Protein AF-A0AAN7FGQ8-F1 (afdb_monomer_lite)

Organism: Quercus rubra (NCBI:txid3512)

Secondary structure (DSSP, 8-state):
------------PPP--PPPP--TTTTT-SSTTS-HHHHHTT---------TTT---EEE-HHHHHTT--S------SSEEEEE-TTTHHHH--EEEEE-PPP---PPP-----

Radius of gyration: 22.65 Å; chains: 1; bounding box: 66×66×40 Å

Sequence (114 aa):
MIALTIGIGLLVLPELVFAKEYVVGDENGWNYEVDYNAWADGKTFLFFNYAEEEHNVIVVNATRYDKCLASPNLGAFDRKKYYICQWHCDYSDQKLMIMVLRKKMLGTPISSPH

Foldseek 3Di:
DDDDDDDPPPPPDPPPDDDDDDQQQPPVGDDPVGPRVVVCPPDDDPDDDDDPVPWDKAKDDPVCLVVVPRDHDPPDDDFKIKIATNPCCPPPVRIDIDGHDDDDPPDDPPPDDD

Structure (mmCIF, N/CA/C/O backbone):
data_AF-A0AAN7FGQ8-F1
#
_entry.id   AF-A0AAN7FGQ8-F1
#
loop_
_atom_site.group_PDB
_atom_site.id
_atom_site.type_symbol
_atom_site.label_atom_id
_atom_site.label_alt_id
_atom_site.label_comp_id
_atom_site.label_asym_id
_atom_site.label_entity_id
_atom_site.label_seq_id
_atom_site.pdbx_PDB_ins_code
_atom_site.Cartn_x
_atom_site.Cartn_y
_atom_site.Cartn_z
_atom_site.occupancy
_atom_site.B_iso_or_equiv
_atom_site.auth_seq_id
_atom_site.auth_comp_id
_atom_site.auth_asym_id
_atom_site.auth_atom_id
_atom_site.pdbx_PDB_model_num
ATOM 1 N N . MET A 1 1 ? 12.974 -53.343 23.189 1.00 45.91 1 MET A N 1
ATOM 2 C CA . MET A 1 1 ? 13.853 -52.408 23.920 1.00 45.91 1 MET A CA 1
ATOM 3 C C . MET A 1 1 ? 14.848 -51.802 22.942 1.00 45.91 1 MET A C 1
ATOM 5 O O . MET A 1 1 ? 15.849 -52.431 22.646 1.00 45.91 1 MET A O 1
ATOM 9 N N . ILE A 1 2 ? 14.528 -50.626 22.409 1.00 42.59 2 ILE A N 1
ATOM 10 C CA . ILE A 1 2 ? 15.471 -49.631 21.871 1.00 42.59 2 ILE A CA 1
ATOM 11 C C . ILE A 1 2 ? 14.847 -48.315 22.361 1.00 42.59 2 ILE A C 1
ATOM 13 O O . ILE A 1 2 ? 13.818 -47.903 21.845 1.00 42.59 2 ILE A O 1
ATOM 17 N N . ALA A 1 3 ? 15.030 -48.019 23.647 1.00 44.16 3 ALA A N 1
ATOM 18 C CA . ALA A 1 3 ? 16.028 -47.070 24.134 1.00 44.16 3 ALA A CA 1
ATOM 19 C C . ALA A 1 3 ? 15.744 -45.653 23.608 1.00 44.16 3 ALA A C 1
ATOM 21 O O . ALA A 1 3 ? 15.838 -45.391 22.415 1.00 44.16 3 ALA A O 1
ATOM 22 N N . LEU A 1 4 ? 15.359 -44.786 24.549 1.00 51.78 4 LEU A N 1
ATOM 23 C CA . LEU A 1 4 ? 15.130 -43.353 24.412 1.00 51.78 4 LEU A CA 1
ATOM 24 C C . LEU A 1 4 ? 16.070 -42.675 23.400 1.00 51.78 4 LEU A C 1
ATOM 26 O O . LEU A 1 4 ? 17.283 -42.671 23.595 1.00 51.78 4 LEU A O 1
ATOM 30 N N . THR A 1 5 ? 15.498 -41.939 22.451 1.00 50.41 5 THR A N 1
ATOM 31 C CA . THR A 1 5 ? 16.103 -40.697 21.961 1.00 50.41 5 THR A CA 1
ATOM 32 C C . THR A 1 5 ? 15.104 -39.566 22.169 1.00 50.41 5 THR A C 1
ATOM 34 O O . THR A 1 5 ? 14.045 -39.484 21.553 1.00 50.41 5 THR A O 1
ATOM 37 N N . ILE A 1 6 ? 15.435 -38.721 23.140 1.00 59.19 6 ILE A N 1
ATOM 38 C CA . ILE A 1 6 ? 14.772 -37.457 23.434 1.00 59.19 6 ILE A CA 1
ATOM 39 C C . ILE A 1 6 ? 14.980 -36.554 22.217 1.00 59.19 6 ILE A C 1
ATOM 41 O O . ILE A 1 6 ? 16.102 -36.152 21.926 1.00 59.19 6 ILE A O 1
ATOM 45 N N . GLY A 1 7 ? 13.902 -36.244 21.508 1.00 53.78 7 GLY A N 1
ATOM 46 C CA . GLY A 1 7 ? 13.875 -35.214 20.482 1.00 53.78 7 GLY A CA 1
ATOM 47 C C . GLY A 1 7 ? 12.625 -34.384 20.691 1.00 53.78 7 GLY A C 1
ATOM 48 O O . GLY A 1 7 ? 11.568 -34.720 20.167 1.00 53.78 7 GLY A O 1
ATOM 49 N N . ILE A 1 8 ? 12.727 -33.329 21.500 1.00 59.84 8 ILE A N 1
ATOM 50 C CA . ILE A 1 8 ? 11.699 -32.290 21.574 1.00 59.84 8 ILE A CA 1
ATOM 51 C C . ILE A 1 8 ? 11.717 -31.589 20.212 1.00 59.84 8 ILE A C 1
ATO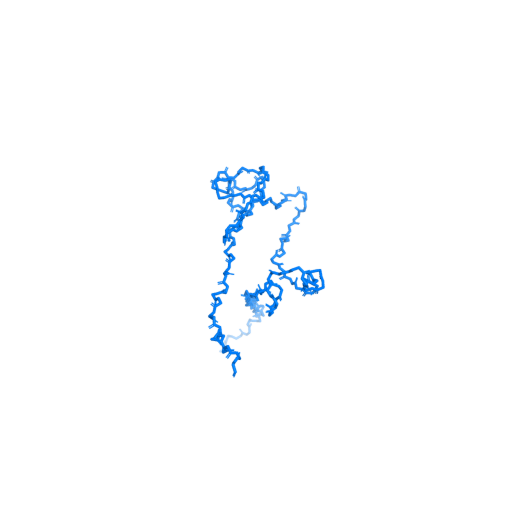M 53 O O . ILE A 1 8 ? 12.470 -30.645 19.989 1.00 59.84 8 ILE A O 1
ATOM 57 N N . GLY A 1 9 ? 10.943 -32.111 19.262 1.00 59.38 9 GLY A N 1
ATOM 58 C CA . GLY A 1 9 ? 10.600 -31.395 18.046 1.00 59.38 9 GLY A CA 1
ATOM 59 C C . GLY A 1 9 ? 9.676 -30.257 18.446 1.00 59.38 9 GLY A C 1
ATOM 60 O O . GLY A 1 9 ? 8.526 -30.497 18.806 1.00 59.38 9 GLY A O 1
ATOM 61 N N . LEU A 1 10 ? 10.200 -29.033 18.449 1.00 59.06 10 LEU A N 1
ATOM 62 C CA . LEU A 1 10 ? 9.417 -27.820 18.636 1.00 59.06 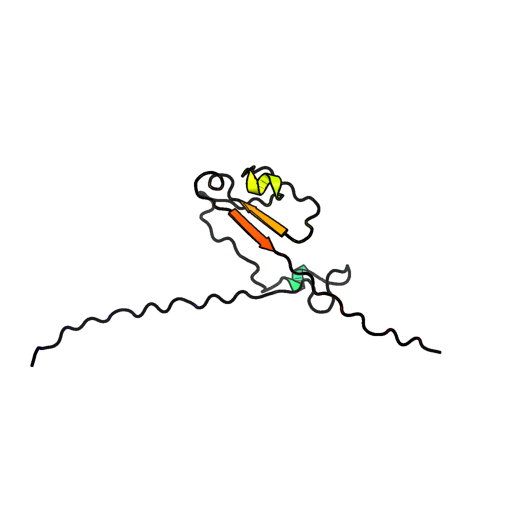10 LEU A CA 1
ATOM 63 C C . LEU A 1 10 ? 8.309 -27.810 17.570 1.00 59.06 10 LEU A C 1
ATOM 65 O O . LEU A 1 10 ? 8.584 -27.646 16.382 1.00 59.06 10 LEU A O 1
ATOM 69 N N . LEU A 1 11 ? 7.068 -28.061 17.986 1.00 60.59 11 LEU A N 1
ATOM 70 C CA . LEU A 1 11 ? 5.901 -28.022 17.114 1.00 60.59 11 LEU A CA 1
ATOM 71 C C . LEU A 1 11 ? 5.641 -26.548 16.769 1.00 60.59 11 LEU A C 1
ATOM 73 O O . LEU A 1 11 ? 4.978 -25.835 17.518 1.00 60.59 11 LEU A O 1
ATOM 77 N N . VAL A 1 12 ? 6.225 -26.065 15.673 1.00 63.19 12 VAL A N 1
ATOM 78 C CA . VAL A 1 12 ? 5.929 -24.731 15.140 1.00 63.19 12 VAL A CA 1
ATOM 79 C C . VAL A 1 12 ? 4.528 -24.797 14.536 1.00 63.19 12 VAL A C 1
ATOM 81 O O . VAL A 1 12 ? 4.341 -25.305 13.432 1.00 63.19 12 VAL A O 1
ATOM 84 N N . LEU A 1 13 ? 3.524 -24.352 15.292 1.00 62.94 13 LEU A N 1
ATOM 85 C CA . LEU A 1 13 ? 2.180 -24.138 14.764 1.00 62.94 13 LEU A CA 1
ATOM 86 C C . LEU A 1 13 ? 2.253 -22.959 13.778 1.00 62.94 13 LEU A C 1
ATOM 88 O O . LEU A 1 13 ? 2.669 -21.878 14.195 1.00 62.94 13 LEU A O 1
ATOM 92 N N . PRO A 1 14 ? 1.876 -23.122 12.495 1.00 60.50 14 PRO A N 1
ATOM 93 C CA . PRO A 1 14 ? 1.722 -21.975 11.619 1.00 60.50 14 PRO A CA 1
ATOM 94 C C . PRO A 1 14 ? 0.594 -21.109 12.179 1.00 60.50 14 PRO A C 1
ATOM 96 O O . PRO A 1 14 ? -0.522 -21.591 12.388 1.00 60.50 14 PRO A O 1
ATOM 99 N N . GLU A 1 15 ? 0.893 -19.844 12.465 1.00 61.31 15 GLU A N 1
ATOM 100 C CA . GLU A 1 15 ? -0.116 -18.876 12.880 1.00 61.31 15 GLU A CA 1
ATOM 101 C C . GLU A 1 15 ? -1.212 -18.819 11.807 1.00 61.31 15 GLU A C 1
ATOM 103 O O . GLU A 1 15 ? -0.950 -18.571 10.628 1.00 61.31 15 GLU A O 1
ATOM 108 N N . LEU A 1 16 ? -2.457 -19.098 12.200 1.00 60.50 16 LEU A N 1
ATOM 109 C CA . LEU A 1 16 ? -3.613 -18.938 11.325 1.00 60.50 16 LEU A CA 1
ATOM 110 C C . LEU A 1 16 ? -3.823 -17.439 11.086 1.00 60.50 16 LEU A C 1
ATOM 112 O O . LEU A 1 16 ? -4.369 -16.735 11.935 1.00 60.50 16 LEU A O 1
ATOM 116 N N . VAL A 1 17 ? -3.377 -16.945 9.931 1.00 59.53 17 VAL A N 1
ATOM 117 C CA . VAL A 1 17 ? -3.583 -15.549 9.533 1.00 59.53 17 VAL A CA 1
ATOM 118 C C . VAL A 1 17 ? -5.025 -15.379 9.051 1.00 59.53 17 VAL A C 1
ATOM 120 O O . VAL A 1 17 ? -5.382 -15.806 7.954 1.00 59.53 17 VAL A O 1
ATOM 123 N N . PHE A 1 18 ? -5.868 -14.745 9.866 1.00 61.38 18 PHE A N 1
ATOM 124 C CA . PHE A 1 18 ? -7.214 -14.335 9.462 1.00 61.38 18 PHE A CA 1
ATOM 125 C C . PHE A 1 18 ? -7.181 -12.915 8.895 1.00 61.38 18 PHE A C 1
ATOM 127 O O . PHE A 1 18 ? -6.770 -11.973 9.572 1.00 61.38 18 PHE A O 1
ATOM 134 N N . ALA A 1 19 ? -7.652 -12.741 7.660 1.00 61.19 19 ALA A N 1
ATOM 135 C CA . ALA A 1 19 ? -7.888 -11.413 7.107 1.00 61.19 19 ALA A CA 1
ATOM 136 C C . ALA A 1 19 ? -9.127 -10.797 7.775 1.00 61.19 19 ALA A C 1
ATOM 138 O O . ALA A 1 19 ? -10.211 -11.381 7.740 1.00 61.19 19 ALA A O 1
ATOM 139 N N . LYS A 1 20 ? -8.971 -9.618 8.388 1.00 67.06 20 LYS A N 1
ATOM 140 C CA . LYS A 1 20 ? -10.085 -8.855 8.962 1.00 67.06 20 LYS A CA 1
ATOM 141 C C . LYS A 1 20 ? -10.572 -7.818 7.959 1.00 67.06 20 LYS A C 1
ATOM 143 O O . LYS A 1 20 ? -9.820 -6.940 7.544 1.00 67.06 20 LYS A O 1
ATOM 148 N N . GLU A 1 21 ? -11.838 -7.923 7.573 1.00 65.81 21 GLU A N 1
ATOM 149 C CA . GLU A 1 21 ? -12.492 -6.927 6.731 1.00 65.81 21 GLU A CA 1
ATOM 150 C C . GLU A 1 21 ? -12.988 -5.757 7.589 1.00 65.81 21 GLU A C 1
ATOM 152 O O . GLU A 1 21 ? -13.627 -5.952 8.624 1.00 65.81 21 GLU A O 1
ATOM 157 N N . TYR A 1 22 ? -12.707 -4.532 7.144 1.00 69.88 22 TYR A N 1
ATOM 158 C CA . TYR A 1 22 ? -13.216 -3.306 7.754 1.00 69.88 22 TYR A CA 1
ATOM 159 C C . TYR A 1 22 ? -14.063 -2.546 6.735 1.00 69.88 22 TYR A C 1
ATOM 161 O O . TYR A 1 22 ? -13.607 -2.262 5.626 1.00 69.88 22 TYR A O 1
ATOM 169 N N . VAL A 1 23 ? -15.290 -2.191 7.115 1.00 73.31 23 VAL A N 1
ATOM 170 C CA . VAL A 1 23 ? -16.146 -1.300 6.323 1.00 73.31 23 VAL A CA 1
ATOM 171 C C . VAL A 1 23 ? -15.860 0.131 6.761 1.00 73.31 23 VAL A C 1
ATOM 173 O O . VAL A 1 23 ? -16.006 0.458 7.934 1.00 73.31 23 VAL A O 1
ATOM 176 N N . VAL A 1 24 ? -15.411 0.979 5.834 1.00 60.50 24 VAL A N 1
ATOM 177 C CA . VAL A 1 24 ? -15.043 2.368 6.151 1.00 60.50 24 VAL A CA 1
ATOM 178 C C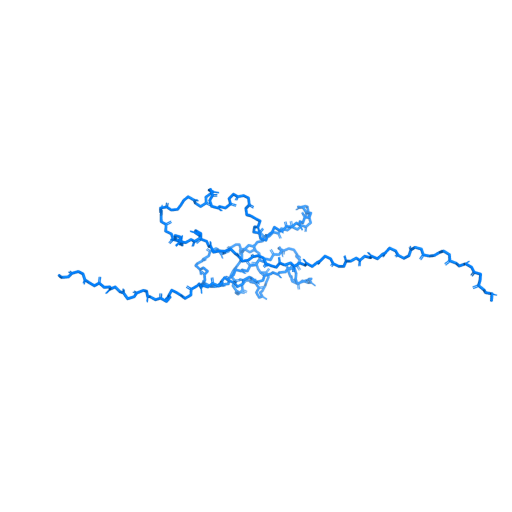 . VAL A 1 24 ? -16.250 3.152 6.659 1.00 60.50 24 VAL A C 1
ATOM 180 O O . VAL A 1 24 ? -17.264 3.215 5.967 1.00 60.50 24 VAL A O 1
ATOM 183 N N . GLY A 1 25 ? -16.123 3.725 7.860 1.00 67.94 25 GLY A N 1
ATOM 184 C CA . GLY A 1 25 ? -17.203 4.422 8.566 1.00 67.94 25 GLY A CA 1
ATOM 185 C C . GLY A 1 25 ? -18.284 3.506 9.153 1.00 67.94 25 GLY A C 1
ATOM 186 O O . GLY A 1 25 ? -19.335 3.992 9.562 1.00 67.94 25 GLY A O 1
ATOM 187 N N . ASP A 1 26 ? -18.037 2.192 9.193 1.00 80.56 26 ASP A N 1
ATOM 188 C CA . ASP A 1 26 ? -18.933 1.159 9.719 1.00 80.56 26 ASP A CA 1
ATOM 189 C C . ASP A 1 26 ? -20.369 1.299 9.159 1.00 80.56 26 ASP A C 1
ATOM 191 O O . ASP A 1 26 ? -20.568 1.224 7.943 1.00 80.56 26 ASP A O 1
ATOM 195 N N . GLU A 1 27 ? -21.381 1.484 10.008 1.00 82.69 27 GLU A N 1
ATOM 196 C CA . GLU A 1 27 ? -22.789 1.596 9.586 1.00 82.69 27 GLU A CA 1
ATOM 197 C C . GLU A 1 27 ? -23.106 2.921 8.881 1.00 82.69 27 GLU A C 1
ATOM 199 O O . GLU A 1 27 ? -24.009 2.977 8.045 1.00 82.69 27 GLU A O 1
ATOM 204 N N . ASN A 1 28 ? -22.321 3.963 9.159 1.00 74.75 28 ASN A N 1
ATOM 205 C CA . ASN A 1 28 ? -22.503 5.294 8.583 1.00 74.75 28 ASN A CA 1
ATOM 206 C C . ASN A 1 28 ? -21.921 5.392 7.165 1.00 74.75 28 ASN A C 1
ATOM 208 O O . ASN A 1 28 ? -22.289 6.273 6.384 1.00 74.75 28 ASN A O 1
ATOM 212 N N . GLY A 1 29 ? -21.029 4.467 6.804 1.00 66.94 29 GLY A N 1
ATOM 213 C CA . GLY A 1 29 ? -20.362 4.456 5.511 1.00 66.94 29 GLY A CA 1
ATOM 214 C C . GLY A 1 29 ? -19.477 5.686 5.292 1.00 66.94 29 GLY A C 1
ATOM 215 O O . GLY A 1 29 ? -18.978 6.301 6.230 1.00 66.94 29 GLY A O 1
ATOM 216 N N . TRP A 1 30 ? -19.269 6.043 4.024 1.00 52.91 30 TRP A N 1
ATOM 217 C CA . TRP A 1 30 ? -18.412 7.164 3.639 1.00 52.91 30 TRP A CA 1
ATOM 218 C C . TRP A 1 30 ? -19.214 8.467 3.480 1.00 52.91 30 TRP A C 1
ATOM 220 O O . TRP A 1 30 ? -19.752 8.735 2.405 1.00 52.91 30 TRP A O 1
ATOM 230 N N . ASN A 1 31 ? -19.310 9.272 4.539 1.00 71.38 31 ASN A N 1
ATOM 231 C CA . ASN A 1 31 ? -19.922 10.606 4.537 1.00 71.38 31 ASN A CA 1
ATOM 232 C C . ASN A 1 31 ? -19.168 11.621 5.440 1.00 71.38 31 ASN A C 1
ATOM 234 O O . ASN A 1 31 ? -18.207 11.258 6.117 1.00 71.38 31 ASN A O 1
ATOM 238 N N . TYR A 1 32 ? -19.569 12.897 5.416 1.00 63.53 32 TYR A N 1
ATOM 239 C CA . TYR A 1 32 ? -18.871 13.994 6.111 1.00 63.53 32 TYR A CA 1
ATOM 240 C C . TYR A 1 32 ? -19.125 14.061 7.628 1.00 63.53 32 TYR A C 1
ATOM 242 O O . TYR A 1 32 ? -18.461 14.826 8.321 1.00 63.53 32 TYR A O 1
ATOM 250 N N . GLU A 1 33 ? -20.080 13.291 8.141 1.00 75.38 33 GLU A N 1
ATOM 251 C CA . GLU A 1 33 ? -20.508 13.281 9.545 1.00 75.38 33 GLU A CA 1
ATOM 252 C C . GLU A 1 33 ? -19.736 12.247 10.381 1.00 75.38 33 GLU A C 1
ATOM 254 O O . GLU A 1 33 ? -19.916 12.166 11.594 1.00 75.38 33 GLU A O 1
ATOM 259 N N . VAL A 1 34 ? -18.859 11.460 9.748 1.00 60.91 34 VAL A N 1
ATOM 260 C CA . VAL A 1 34 ? -18.024 10.456 10.415 1.00 60.91 34 VAL A CA 1
ATOM 261 C C . VAL A 1 34 ? -16.648 11.030 10.734 1.00 60.91 34 VAL A C 1
ATOM 263 O O . VAL A 1 34 ? -15.921 11.484 9.848 1.00 60.91 34 VAL A O 1
ATOM 266 N N . ASP A 1 35 ? -16.245 10.923 11.997 1.00 77.31 35 ASP A N 1
ATOM 267 C CA . ASP A 1 35 ? -14.857 11.136 12.397 1.00 77.31 35 ASP A CA 1
ATOM 268 C C . ASP A 1 35 ? -14.016 9.903 12.029 1.00 77.31 35 ASP A C 1
ATOM 270 O O . ASP A 1 35 ? -13.986 8.896 12.741 1.00 77.31 35 ASP A O 1
ATOM 274 N N . TYR A 1 36 ? -13.335 9.970 10.883 1.00 56.25 36 TYR A N 1
ATOM 275 C CA . TYR A 1 36 ? -12.525 8.857 10.385 1.00 56.25 36 TYR A CA 1
ATOM 276 C C . TYR A 1 36 ? -11.244 8.611 11.175 1.00 56.25 36 TYR A C 1
ATOM 278 O O . TYR A 1 36 ? -10.712 7.506 11.092 1.00 56.25 36 TYR A O 1
ATOM 286 N N . ASN A 1 37 ? -10.750 9.597 11.930 1.00 64.88 37 ASN A N 1
ATOM 287 C CA . ASN A 1 37 ? -9.583 9.392 12.784 1.00 64.88 37 ASN A CA 1
ATOM 288 C C . ASN A 1 37 ? -9.979 8.558 14.001 1.00 64.88 37 ASN A C 1
ATOM 290 O O . ASN A 1 37 ? -9.326 7.560 14.287 1.00 64.88 37 ASN A O 1
ATOM 294 N N . ALA A 1 38 ? -11.100 8.901 14.642 1.00 77.75 38 ALA A N 1
ATOM 295 C CA . ALA A 1 38 ? -11.670 8.089 15.714 1.00 77.75 38 ALA A CA 1
ATOM 296 C C . ALA A 1 38 ? -12.111 6.705 15.210 1.00 77.75 38 ALA A C 1
ATOM 298 O O . ALA A 1 38 ? -11.887 5.700 15.879 1.00 77.75 38 ALA A O 1
ATOM 299 N N . TRP A 1 39 ? -12.692 6.625 14.007 1.00 79.88 39 TRP A N 1
ATOM 300 C CA . TRP A 1 39 ? -13.041 5.339 13.400 1.00 79.88 39 TRP A CA 1
ATOM 301 C C . TRP A 1 39 ? -11.799 4.491 13.094 1.00 79.88 39 TRP A C 1
ATOM 303 O O . TRP A 1 39 ? -11.846 3.283 13.276 1.00 79.88 39 TRP A O 1
ATOM 313 N N . ALA A 1 40 ? -10.688 5.070 12.637 1.00 66.94 40 ALA A N 1
ATOM 314 C CA . ALA A 1 40 ? -9.470 4.318 12.329 1.00 66.94 40 ALA A CA 1
ATOM 315 C C . ALA A 1 40 ? -8.672 3.894 13.578 1.00 66.94 40 ALA A C 1
ATOM 317 O O . ALA A 1 40 ? -7.830 2.999 13.471 1.00 66.94 40 ALA A O 1
ATOM 318 N N . ASP A 1 41 ? -8.928 4.505 14.738 1.00 79.06 41 ASP A N 1
ATOM 319 C CA . ASP A 1 41 ? -8.189 4.243 15.971 1.00 79.06 41 ASP A CA 1
ATOM 320 C C . ASP A 1 41 ? -8.298 2.772 16.409 1.00 79.06 41 ASP A C 1
ATOM 322 O O . ASP A 1 41 ? -9.359 2.142 16.357 1.00 79.06 41 ASP A O 1
ATOM 326 N N . GLY A 1 42 ? -7.161 2.176 16.770 1.00 69.00 42 GLY A N 1
ATOM 327 C CA . GLY A 1 42 ? -7.063 0.758 17.135 1.00 69.00 42 GLY A CA 1
ATOM 328 C C . GLY A 1 42 ? -7.366 -0.256 16.014 1.00 69.00 42 GLY A C 1
ATOM 329 O O . GLY A 1 42 ? -7.329 -1.463 16.272 1.00 69.00 42 GLY A O 1
ATOM 330 N N . LYS A 1 43 ? -7.653 0.172 14.772 1.00 73.81 43 LYS A N 1
ATOM 331 C CA . LYS A 1 43 ? -7.810 -0.732 13.619 1.00 73.81 43 LYS A CA 1
ATOM 332 C C . LYS A 1 43 ? -6.466 -0.911 12.913 1.00 73.81 43 LYS A C 1
ATOM 334 O O . LYS A 1 43 ? -5.873 0.030 12.394 1.00 73.81 43 LYS A O 1
ATOM 339 N N . THR A 1 44 ? -5.997 -2.152 12.836 1.00 63.94 44 THR A N 1
ATOM 340 C CA . THR A 1 44 ? -4.814 -2.495 12.044 1.00 63.94 44 THR A CA 1
ATOM 341 C C . THR A 1 44 ? -5.241 -2.748 10.605 1.00 63.94 44 THR A C 1
ATOM 343 O O . THR A 1 44 ? -5.685 -3.835 10.240 1.00 63.94 44 THR A O 1
ATOM 346 N N . PHE A 1 45 ? -5.124 -1.717 9.776 1.00 67.38 45 PHE A N 1
ATOM 347 C CA . PHE A 1 45 ? -5.074 -1.893 8.328 1.00 67.38 45 PHE A CA 1
ATOM 348 C C . PHE A 1 45 ? -3.716 -2.494 7.964 1.00 67.38 45 PHE A C 1
ATOM 350 O O . PHE A 1 45 ? -2.770 -2.342 8.732 1.00 67.38 45 PHE A O 1
ATOM 357 N N . LEU A 1 46 ? -3.631 -3.191 6.828 1.00 61.94 46 LEU A N 1
ATOM 358 C CA . LEU A 1 46 ? -2.426 -3.891 6.377 1.00 61.94 46 LEU A CA 1
ATOM 359 C C . LEU A 1 46 ? -1.162 -3.033 6.598 1.00 61.94 46 LEU A C 1
ATOM 361 O O . LEU A 1 46 ? -0.913 -2.069 5.874 1.00 61.94 46 LEU A O 1
ATOM 365 N N . PHE A 1 47 ? -0.416 -3.362 7.651 1.00 62.38 47 PHE A N 1
ATOM 366 C CA . PHE A 1 47 ? 0.793 -2.669 8.065 1.00 62.38 47 PHE A CA 1
ATOM 367 C C . PHE A 1 47 ? 1.933 -3.245 7.233 1.00 62.38 47 PHE A C 1
ATOM 369 O O . PHE A 1 47 ? 2.160 -4.456 7.246 1.00 62.38 47 PHE A O 1
ATOM 376 N N . PHE A 1 48 ? 2.632 -2.407 6.475 1.00 61.47 48 PHE A N 1
ATOM 377 C CA . PHE A 1 48 ? 3.820 -2.852 5.759 1.00 61.47 48 PHE A CA 1
ATOM 378 C C . PHE A 1 48 ? 4.998 -2.770 6.726 1.00 61.47 48 PHE A C 1
ATOM 380 O O . PHE A 1 48 ? 5.512 -1.688 6.983 1.00 61.47 48 PHE A O 1
ATOM 387 N N . ASN A 1 49 ? 5.389 -3.909 7.295 1.00 69.06 49 ASN A N 1
ATOM 388 C CA . ASN A 1 49 ? 6.597 -4.004 8.106 1.00 69.06 49 ASN A CA 1
ATOM 389 C C . ASN A 1 49 ? 7.804 -4.226 7.186 1.00 69.06 49 ASN A C 1
ATOM 391 O O . ASN A 1 49 ? 7.869 -5.250 6.503 1.00 69.06 49 ASN A O 1
ATOM 395 N N . TYR A 1 50 ? 8.729 -3.272 7.144 1.00 71.50 50 TYR A N 1
ATOM 396 C CA . TYR A 1 50 ? 9.932 -3.344 6.321 1.00 71.50 50 TYR A CA 1
ATOM 397 C C . TYR A 1 50 ? 11.085 -2.557 6.957 1.00 71.50 50 TYR A C 1
ATOM 399 O O . TYR A 1 50 ? 10.852 -1.628 7.728 1.00 71.50 50 TYR A O 1
ATOM 407 N N . ALA A 1 51 ? 12.329 -2.920 6.633 1.00 78.38 51 ALA A N 1
ATOM 408 C CA . ALA A 1 51 ? 13.493 -2.114 6.990 1.00 78.38 51 ALA A CA 1
ATOM 409 C C . ALA A 1 51 ? 13.493 -0.832 6.144 1.00 78.38 51 ALA A C 1
ATOM 411 O O . ALA A 1 51 ? 13.595 -0.910 4.920 1.00 78.38 51 ALA A O 1
ATOM 412 N N . GLU A 1 52 ? 13.339 0.332 6.781 1.00 77.94 52 GLU A N 1
ATOM 413 C CA . GLU A 1 52 ? 13.168 1.626 6.094 1.00 77.94 52 GLU A CA 1
ATOM 414 C C . GLU A 1 52 ? 14.337 1.972 5.159 1.00 77.94 52 GLU A C 1
ATOM 416 O O . GLU A 1 52 ? 14.131 2.564 4.104 1.00 77.94 52 GLU A O 1
ATOM 421 N N . GLU A 1 53 ? 15.541 1.516 5.501 1.00 86.88 53 GLU A N 1
ATOM 422 C CA . GLU A 1 53 ? 16.753 1.696 4.692 1.00 86.88 53 GLU A CA 1
ATOM 423 C C . GLU A 1 53 ? 16.779 0.821 3.423 1.00 86.88 53 GLU A C 1
ATOM 425 O O . GLU A 1 53 ? 17.535 1.095 2.493 1.00 86.88 53 GLU A O 1
ATOM 430 N N . GLU A 1 54 ? 15.968 -0.241 3.367 1.00 80.38 54 GLU A N 1
ATOM 431 C CA . GLU A 1 54 ? 15.986 -1.230 2.280 1.00 80.38 54 GLU A CA 1
ATOM 432 C C . GLU A 1 54 ? 14.719 -1.185 1.419 1.00 80.38 54 GLU A C 1
ATOM 434 O O . GLU A 1 54 ? 14.758 -1.501 0.230 1.00 80.38 54 GLU A O 1
ATOM 439 N N . HIS A 1 55 ? 13.580 -0.775 1.977 1.00 87.81 55 HIS A N 1
ATOM 440 C CA . HIS A 1 55 ? 12.301 -0.821 1.276 1.00 87.81 55 HIS A CA 1
ATOM 441 C C . HIS A 1 55 ? 11.469 0.437 1.492 1.00 87.81 55 HIS A C 1
ATOM 443 O O . HIS A 1 55 ? 11.708 1.256 2.370 1.00 87.81 55 HIS A O 1
ATOM 449 N N . ASN A 1 56 ? 10.442 0.574 0.664 1.00 86.88 56 ASN A N 1
ATOM 450 C CA . ASN A 1 56 ? 9.422 1.596 0.792 1.00 86.88 56 ASN A CA 1
ATOM 451 C C . ASN A 1 56 ? 8.103 1.086 0.210 1.00 86.88 56 ASN A C 1
ATOM 453 O O . ASN A 1 56 ? 8.044 0.025 -0.418 1.00 86.88 56 ASN A O 1
ATOM 457 N N . VAL A 1 57 ? 7.039 1.860 0.407 1.00 87.69 57 VAL A N 1
ATOM 458 C CA . VAL A 1 57 ? 5.712 1.553 -0.127 1.00 87.69 57 VAL A CA 1
ATOM 459 C C . VAL A 1 57 ? 5.214 2.745 -0.924 1.00 87.69 57 VAL A C 1
ATOM 461 O O . VAL A 1 57 ? 4.884 3.791 -0.368 1.00 87.69 57 VAL A O 1
ATOM 464 N N . ILE A 1 58 ? 5.131 2.579 -2.242 1.00 89.81 58 ILE A N 1
ATOM 465 C CA . ILE A 1 58 ? 4.607 3.590 -3.157 1.00 89.81 58 ILE A CA 1
ATOM 466 C C . ILE A 1 58 ? 3.249 3.136 -3.679 1.00 89.81 58 ILE A C 1
ATOM 468 O O . ILE A 1 58 ? 3.111 2.046 -4.236 1.00 89.81 58 ILE A O 1
ATOM 472 N N . VAL A 1 59 ? 2.239 3.993 -3.529 1.00 88.69 59 VAL A N 1
ATOM 473 C CA . VAL A 1 59 ? 0.908 3.764 -4.100 1.00 88.69 59 VAL A CA 1
ATOM 474 C C . VAL A 1 59 ? 0.879 4.249 -5.549 1.00 88.69 59 VAL A C 1
ATOM 476 O O . VAL A 1 59 ? 1.210 5.401 -5.845 1.00 88.69 59 VAL A O 1
ATOM 479 N N . VAL A 1 60 ? 0.454 3.375 -6.459 1.00 89.88 60 VAL A N 1
ATOM 480 C CA . VAL A 1 60 ? 0.441 3.627 -7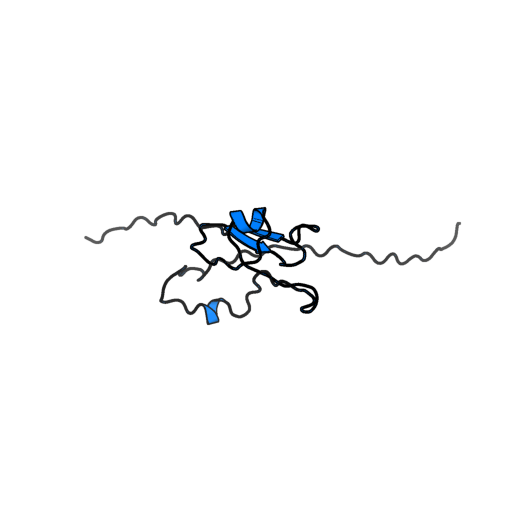.907 1.00 89.88 60 VAL A CA 1
ATOM 481 C C . VAL A 1 60 ? -0.888 3.212 -8.552 1.00 89.88 60 VAL A C 1
ATOM 483 O O . VAL A 1 60 ? -1.754 2.610 -7.918 1.00 89.88 60 VAL A O 1
ATOM 486 N N . ASN A 1 61 ? -1.071 3.541 -9.833 1.00 90.88 61 ASN A N 1
ATOM 487 C CA . ASN A 1 61 ? -2.192 3.041 -10.636 1.00 90.88 61 ASN A CA 1
ATOM 488 C C . ASN A 1 61 ? -1.851 1.693 -11.306 1.00 90.88 61 ASN A C 1
ATOM 490 O O . ASN A 1 61 ? -0.705 1.253 -11.269 1.00 90.88 61 ASN A O 1
ATOM 494 N N . ALA A 1 62 ? -2.831 1.064 -11.964 1.00 88.75 62 ALA A N 1
ATOM 495 C CA . ALA A 1 62 ? -2.665 -0.254 -12.591 1.00 88.75 62 ALA A CA 1
ATOM 496 C C . ALA A 1 62 ? -1.515 -0.301 -13.614 1.00 88.75 62 ALA A C 1
ATOM 498 O O . ALA A 1 62 ? -0.639 -1.150 -13.528 1.00 88.75 62 ALA A O 1
ATOM 499 N N . THR A 1 63 ? -1.451 0.663 -14.538 1.00 92.12 63 THR A N 1
ATOM 500 C CA . THR A 1 63 ? -0.399 0.700 -15.569 1.00 92.12 63 THR A CA 1
ATOM 501 C C . THR A 1 63 ? 0.998 0.821 -14.971 1.00 92.12 63 THR A C 1
ATOM 503 O O . THR A 1 63 ? 1.955 0.264 -15.501 1.00 92.12 63 THR A O 1
ATOM 506 N N . ARG A 1 64 ? 1.135 1.581 -13.885 1.0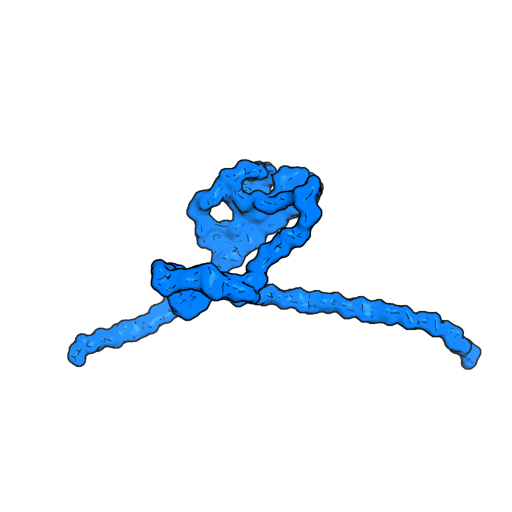0 93.06 64 ARG A N 1
ATOM 507 C CA . ARG A 1 64 ? 2.407 1.758 -13.184 1.00 93.06 64 ARG A CA 1
ATOM 508 C C . ARG A 1 64 ? 2.755 0.563 -12.310 1.00 93.06 64 ARG A C 1
ATOM 510 O O . ARG A 1 64 ? 3.933 0.279 -12.184 1.00 93.06 64 ARG A O 1
ATOM 517 N N . TYR A 1 65 ? 1.767 -0.133 -11.759 1.00 92.31 65 TYR A N 1
ATOM 518 C CA . TYR A 1 65 ? 1.956 -1.411 -11.077 1.00 92.31 65 TYR A CA 1
ATOM 519 C C . TYR A 1 65 ? 2.493 -2.482 -12.034 1.00 92.31 65 TYR A C 1
ATOM 521 O O . TYR A 1 65 ? 3.470 -3.150 -11.714 1.00 92.31 65 TYR A O 1
ATOM 529 N N . ASP A 1 66 ? 1.921 -2.581 -13.237 1.00 92.94 66 ASP A N 1
ATOM 530 C CA . ASP A 1 66 ? 2.349 -3.554 -14.253 1.00 92.94 66 ASP A CA 1
ATOM 531 C C . ASP A 1 66 ? 3.767 -3.281 -14.776 1.00 92.94 66 ASP A C 1
ATOM 533 O O . ASP A 1 66 ? 4.465 -4.201 -15.188 1.00 92.94 66 ASP A O 1
ATOM 537 N N . LYS A 1 67 ? 4.184 -2.009 -14.765 1.00 95.62 67 LYS A N 1
ATOM 538 C CA . LYS A 1 67 ? 5.490 -1.540 -15.256 1.00 95.62 67 LYS A CA 1
ATOM 539 C C . LYS A 1 67 ? 6.469 -1.151 -14.141 1.00 95.62 67 LYS A C 1
ATOM 541 O O . LYS A 1 67 ? 7.476 -0.523 -14.445 1.00 95.62 67 LYS A O 1
ATOM 546 N N . CYS A 1 68 ? 6.112 -1.385 -12.877 1.00 94.56 68 CYS A N 1
ATOM 547 C CA . CYS A 1 68 ? 6.888 -1.001 -11.691 1.00 94.56 68 CYS A CA 1
ATOM 548 C C . CYS A 1 68 ? 7.401 0.453 -11.661 1.00 94.56 68 CYS A C 1
ATOM 550 O O . CYS A 1 68 ? 8.485 0.765 -11.172 1.00 94.56 68 CYS A O 1
ATOM 552 N N . LEU A 1 69 ? 6.591 1.399 -12.137 1.00 94.94 69 LEU A N 1
ATOM 553 C CA . LEU A 1 69 ? 6.978 2.807 -12.206 1.00 94.94 69 LEU A CA 1
ATOM 554 C C . LEU A 1 69 ? 6.666 3.543 -10.896 1.00 94.94 69 LEU A C 1
ATOM 556 O O . LEU A 1 69 ? 5.544 4.023 -10.707 1.00 94.94 69 LEU A O 1
ATOM 560 N N . ALA A 1 70 ? 7.689 3.730 -10.060 1.00 90.25 70 ALA A N 1
ATOM 561 C CA . ALA A 1 70 ? 7.644 4.319 -8.712 1.00 90.25 70 ALA A CA 1
ATOM 562 C C . ALA A 1 70 ? 7.265 5.809 -8.592 1.00 90.25 70 ALA A C 1
ATOM 564 O O . ALA A 1 70 ? 7.462 6.414 -7.543 1.00 90.25 70 ALA A O 1
ATOM 565 N N . SER A 1 71 ? 6.689 6.427 -9.625 1.00 88.12 71 SER A N 1
ATOM 566 C CA . SER A 1 71 ? 6.133 7.780 -9.481 1.00 88.12 71 SER A CA 1
ATOM 567 C C . SER A 1 71 ? 4.704 7.695 -8.931 1.00 88.12 71 SER A C 1
ATOM 569 O O . SER A 1 71 ? 3.862 7.063 -9.585 1.00 88.12 71 SER A O 1
ATOM 571 N N . PRO A 1 72 ? 4.403 8.343 -7.788 1.00 79.06 72 PRO A N 1
ATOM 572 C CA . PRO A 1 72 ? 3.068 8.332 -7.209 1.00 79.06 72 PRO A CA 1
ATOM 573 C C . PRO A 1 72 ? 2.026 8.822 -8.214 1.00 79.06 72 PRO A C 1
ATOM 575 O O . PRO A 1 72 ? 2.228 9.813 -8.919 1.00 79.06 72 PRO A O 1
ATOM 578 N N . ASN A 1 73 ? 0.889 8.137 -8.275 1.00 77.00 73 ASN A N 1
ATOM 579 C CA . ASN A 1 73 ? -0.286 8.628 -8.984 1.00 77.00 73 ASN A CA 1
ATOM 580 C C . ASN A 1 73 ? -1.525 8.208 -8.197 1.00 77.00 73 ASN A C 1
ATOM 582 O O . ASN A 1 73 ? -2.024 7.094 -8.350 1.00 77.00 73 ASN A O 1
ATOM 586 N N . LEU A 1 74 ? -1.972 9.112 -7.325 1.00 68.19 74 LEU A N 1
ATOM 587 C CA . LEU A 1 74 ? -3.074 8.902 -6.387 1.00 68.19 74 LEU A CA 1
ATOM 588 C C . LEU A 1 74 ? -4.450 9.230 -6.991 1.00 68.19 74 LEU A C 1
ATOM 590 O O . LEU A 1 74 ? -5.348 9.621 -6.252 1.00 68.19 74 LEU A O 1
ATOM 594 N N . GLY A 1 75 ? -4.610 9.141 -8.319 1.00 66.38 75 GLY A N 1
ATOM 595 C CA . GLY A 1 75 ? -5.879 9.424 -9.000 1.00 66.38 75 GLY A CA 1
ATOM 596 C C . GLY A 1 75 ? -7.072 8.626 -8.449 1.00 66.38 75 GLY A C 1
ATOM 597 O O . GLY A 1 75 ? -6.938 7.798 -7.554 1.00 66.38 75 GLY A O 1
ATOM 598 N N . ALA A 1 76 ? -8.272 8.852 -8.987 1.00 66.06 76 ALA A N 1
ATOM 599 C CA . ALA A 1 76 ? -9.472 8.165 -8.503 1.00 66.06 76 ALA A CA 1
ATOM 600 C C . ALA A 1 76 ? -9.333 6.629 -8.607 1.00 66.06 76 ALA A C 1
ATOM 602 O O . ALA A 1 76 ? -9.303 6.063 -9.702 1.00 66.06 76 ALA A O 1
ATOM 603 N N . PHE A 1 77 ? -9.248 5.953 -7.458 1.00 64.69 77 PHE A N 1
ATOM 604 C CA . PHE A 1 77 ? -9.191 4.494 -7.371 1.00 64.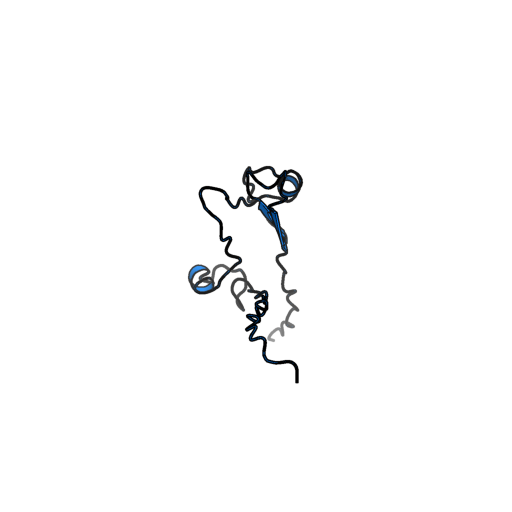69 77 PHE A CA 1
ATOM 605 C C . PHE A 1 77 ? -10.613 3.927 -7.360 1.00 64.69 77 PHE A C 1
ATOM 607 O O . PHE A 1 77 ? -11.393 4.236 -6.465 1.00 64.69 77 PHE A O 1
ATOM 614 N N . ASP A 1 78 ? -10.960 3.082 -8.333 1.00 70.12 78 ASP A N 1
ATOM 615 C CA . ASP A 1 78 ? -12.297 2.477 -8.393 1.00 70.12 78 ASP A CA 1
ATOM 616 C C . ASP A 1 78 ? -12.492 1.415 -7.290 1.00 70.12 78 ASP A C 1
ATOM 618 O O . ASP A 1 78 ? -13.192 1.641 -6.300 1.00 70.12 78 ASP A O 1
ATOM 622 N N . ARG A 1 79 ? -11.863 0.242 -7.454 1.00 75.31 79 ARG A N 1
ATOM 623 C CA . ARG A 1 79 ? -11.931 -0.894 -6.509 1.00 75.31 79 ARG A CA 1
ATOM 624 C C . ARG A 1 79 ? -10.587 -1.552 -6.232 1.00 75.31 79 ARG A C 1
ATOM 626 O O . ARG A 1 79 ? -10.546 -2.558 -5.541 1.00 75.31 79 ARG A O 1
ATOM 633 N N . LYS A 1 80 ? -9.492 -1.057 -6.802 1.00 81.56 80 LYS A N 1
ATOM 634 C CA . LYS A 1 80 ? -8.166 -1.663 -6.644 1.00 81.56 80 LYS A CA 1
ATOM 635 C C . LYS A 1 80 ? -7.182 -0.611 -6.168 1.00 81.56 80 LYS A C 1
ATOM 637 O O . LYS A 1 80 ? -7.143 0.482 -6.732 1.00 81.56 80 LYS A O 1
ATOM 642 N N . LYS A 1 81 ? -6.401 -0.954 -5.149 1.00 84.19 81 LYS A N 1
ATOM 643 C CA . LYS A 1 81 ? -5.243 -0.186 -4.690 1.00 84.19 81 LYS A CA 1
ATOM 644 C C . LYS A 1 81 ? -3.988 -0.986 -5.000 1.00 84.19 81 LYS A C 1
ATOM 646 O O . LYS A 1 81 ? -3.952 -2.183 -4.724 1.00 84.19 81 LYS A O 1
ATOM 651 N N . TYR A 1 82 ? -2.993 -0.331 -5.582 1.00 86.00 82 TYR A N 1
ATOM 652 C CA . TYR A 1 82 ? -1.751 -0.966 -6.000 1.00 86.00 82 TYR A CA 1
ATOM 653 C C . TYR A 1 82 ? -0.582 -0.353 -5.239 1.00 86.00 82 TYR A C 1
ATOM 655 O O . TYR A 1 82 ? -0.458 0.869 -5.172 1.00 86.00 82 TYR A O 1
ATOM 663 N N . TYR A 1 83 ? 0.263 -1.213 -4.689 1.00 88.81 83 TYR A N 1
ATOM 664 C CA . TYR A 1 83 ? 1.419 -0.873 -3.873 1.00 88.81 83 TYR A CA 1
ATOM 665 C C . TYR A 1 83 ? 2.649 -1.530 -4.487 1.00 88.81 83 TYR A C 1
ATOM 667 O O . TYR A 1 83 ? 2.580 -2.693 -4.888 1.00 88.81 83 TYR A O 1
ATOM 675 N N . ILE A 1 84 ? 3.761 -0.810 -4.554 1.00 90.94 84 ILE A N 1
ATOM 676 C CA . ILE A 1 84 ? 5.047 -1.334 -5.025 1.00 90.94 84 ILE A CA 1
ATOM 677 C C . ILE A 1 84 ? 6.167 -0.872 -4.095 1.00 90.94 84 ILE A C 1
ATOM 679 O O . ILE A 1 84 ? 6.084 0.225 -3.539 1.00 90.94 84 ILE A O 1
ATOM 683 N N . CYS A 1 85 ? 7.230 -1.664 -3.973 1.00 92.19 85 CYS A N 1
ATOM 684 C CA . CYS A 1 85 ? 8.522 -1.133 -3.551 1.00 92.19 85 CYS A CA 1
ATOM 685 C C . CYS A 1 85 ? 9.262 -0.593 -4.776 1.00 92.19 85 CYS A C 1
ATOM 687 O O . CYS A 1 85 ? 9.382 -1.279 -5.791 1.00 92.19 85 CYS A O 1
ATOM 689 N N . GLN A 1 86 ? 9.772 0.633 -4.677 1.00 92.69 86 GLN A N 1
ATOM 690 C CA . GLN A 1 86 ? 10.441 1.317 -5.781 1.00 92.69 86 GLN A CA 1
ATOM 691 C C . GLN A 1 86 ? 11.623 0.528 -6.344 1.00 92.69 86 GLN A C 1
ATOM 693 O O . GLN A 1 86 ? 11.821 0.510 -7.555 1.00 92.69 86 GLN A O 1
ATOM 698 N N . TRP A 1 87 ? 12.414 -0.092 -5.473 1.00 93.50 87 TRP A N 1
ATOM 699 C CA . TRP A 1 87 ? 13.662 -0.732 -5.880 1.00 93.50 87 TRP A CA 1
ATOM 700 C C . TRP A 1 87 ? 13.500 -2.208 -6.201 1.00 93.50 87 TRP A C 1
ATOM 702 O O . TRP A 1 87 ? 14.333 -2.743 -6.909 1.00 93.50 87 TRP A O 1
ATOM 712 N N . HIS A 1 88 ? 12.441 -2.856 -5.719 1.00 94.19 88 HIS A N 1
ATOM 713 C CA . HIS A 1 88 ? 12.311 -4.316 -5.725 1.00 94.19 88 HIS A CA 1
ATOM 714 C C . HIS A 1 88 ? 11.155 -4.825 -6.605 1.00 94.19 88 HIS A C 1
ATOM 716 O O . HIS A 1 88 ? 10.987 -6.026 -6.791 1.00 94.19 88 HIS A O 1
ATOM 722 N N . CYS A 1 89 ? 10.345 -3.937 -7.185 1.00 91.31 89 CYS A N 1
ATOM 723 C CA . CYS A 1 89 ? 9.196 -4.357 -7.989 1.00 91.31 89 CYS A CA 1
ATOM 724 C C . CYS A 1 89 ? 9.600 -5.112 -9.274 1.00 91.31 89 CYS A C 1
ATOM 726 O O . CYS A 1 89 ? 9.027 -6.161 -9.549 1.00 91.31 89 CYS A O 1
ATOM 728 N N . ASP A 1 90 ? 10.597 -4.640 -10.033 1.00 91.44 90 ASP A N 1
ATOM 729 C CA . ASP A 1 90 ? 10.902 -5.179 -11.375 1.00 91.44 90 ASP A CA 1
ATOM 730 C C . ASP A 1 90 ? 11.605 -6.545 -11.387 1.00 91.44 90 ASP A C 1
ATOM 732 O O . ASP A 1 90 ? 11.481 -7.288 -12.360 1.00 91.44 90 ASP A O 1
ATOM 736 N N . TYR A 1 91 ? 12.362 -6.885 -10.338 1.00 90.06 91 TYR A N 1
ATOM 737 C CA . TYR A 1 91 ? 13.167 -8.115 -10.313 1.00 90.06 91 TYR A CA 1
ATOM 738 C C . TYR A 1 91 ? 12.774 -9.114 -9.224 1.00 90.06 91 TYR A C 1
ATOM 740 O O . TYR A 1 91 ? 13.091 -10.293 -9.368 1.00 90.06 91 TYR A O 1
ATOM 748 N N . SER A 1 92 ? 12.107 -8.684 -8.146 1.00 85.50 92 SER A N 1
ATOM 749 C CA . SER A 1 92 ? 11.623 -9.589 -7.090 1.00 85.50 92 SER A CA 1
ATOM 750 C C . SER A 1 92 ? 10.106 -9.573 -6.917 1.00 85.50 92 SER A C 1
ATOM 752 O O . SER A 1 92 ? 9.590 -10.263 -6.042 1.00 85.50 92 SER A O 1
ATOM 754 N N . ASP A 1 93 ? 9.389 -8.828 -7.765 1.00 85.75 93 ASP A N 1
ATOM 755 C CA . ASP A 1 93 ? 7.929 -8.728 -7.751 1.00 85.75 93 ASP A CA 1
ATOM 756 C C . ASP A 1 93 ? 7.377 -8.276 -6.387 1.00 85.75 93 ASP A C 1
ATOM 758 O O . ASP A 1 93 ? 6.287 -8.671 -5.971 1.00 85.75 93 ASP A O 1
ATOM 762 N N . GLN A 1 94 ? 8.125 -7.420 -5.671 1.00 82.38 94 GLN A N 1
ATOM 763 C CA . GLN A 1 94 ? 7.690 -6.849 -4.393 1.00 82.38 94 GLN A CA 1
ATOM 764 C C . GLN A 1 94 ? 6.592 -5.795 -4.621 1.00 82.38 94 GLN A C 1
ATOM 766 O O . GLN A 1 94 ? 6.814 -4.580 -4.565 1.00 82.38 94 GLN A O 1
ATOM 771 N N . LYS A 1 95 ? 5.384 -6.283 -4.912 1.00 85.62 95 LYS A N 1
ATOM 772 C CA . LYS A 1 95 ? 4.195 -5.495 -5.224 1.00 85.62 95 LYS A CA 1
ATOM 773 C C . LYS A 1 95 ? 2.924 -6.173 -4.713 1.00 85.62 95 LYS A C 1
ATOM 775 O O . LYS A 1 95 ? 2.813 -7.392 -4.693 1.00 85.62 95 LYS A O 1
ATOM 780 N N . LEU A 1 96 ? 1.925 -5.381 -4.332 1.00 84.94 96 LEU A N 1
ATOM 781 C CA . LEU A 1 96 ? 0.648 -5.862 -3.807 1.00 84.94 96 LEU A CA 1
ATOM 782 C C . LEU A 1 96 ? -0.528 -5.137 -4.463 1.00 84.94 96 LEU A C 1
ATOM 784 O O . LEU A 1 96 ? -0.545 -3.911 -4.555 1.00 84.94 96 LEU A O 1
ATOM 788 N N . MET A 1 97 ? -1.542 -5.897 -4.871 1.00 81.94 97 MET A N 1
ATOM 789 C CA . MET A 1 97 ? -2.837 -5.365 -5.286 1.00 81.94 97 MET A CA 1
ATOM 790 C C . MET A 1 97 ? -3.892 -5.759 -4.257 1.00 81.94 97 MET A C 1
ATOM 792 O O . MET A 1 97 ? -4.068 -6.936 -3.957 1.00 81.94 97 MET A O 1
ATOM 796 N N . ILE A 1 98 ? -4.603 -4.764 -3.733 1.00 74.06 98 ILE A N 1
ATOM 797 C CA . ILE A 1 98 ? -5.713 -4.955 -2.802 1.00 74.06 98 ILE A CA 1
ATOM 798 C C . ILE A 1 98 ? -7.012 -4.607 -3.518 1.00 74.06 98 ILE A C 1
ATOM 800 O O . ILE A 1 98 ? -7.155 -3.507 -4.060 1.00 74.06 98 ILE A O 1
ATOM 804 N N . MET A 1 99 ? -7.979 -5.524 -3.482 1.00 70.62 99 MET A N 1
ATOM 805 C CA . MET A 1 99 ? -9.340 -5.260 -3.935 1.00 70.62 99 MET A CA 1
ATOM 806 C C . MET A 1 99 ? -10.174 -4.681 -2.787 1.00 70.62 99 MET A C 1
ATOM 808 O O . MET A 1 99 ? -10.366 -5.312 -1.755 1.00 70.62 99 MET A O 1
ATOM 812 N N . VAL A 1 100 ? -10.702 -3.479 -2.989 1.00 71.56 100 VAL A N 1
ATOM 813 C CA . VAL A 1 100 ? -11.659 -2.818 -2.106 1.00 71.56 100 VAL A CA 1
ATOM 814 C C . VAL A 1 100 ? -13.062 -3.279 -2.494 1.00 71.56 100 VAL A C 1
ATOM 816 O O . VAL A 1 100 ? -13.595 -2.911 -3.547 1.00 71.56 100 VAL A O 1
ATOM 819 N N . LEU A 1 101 ? -13.664 -4.112 -1.647 1.00 64.00 101 LEU A N 1
ATOM 820 C CA . LEU A 1 101 ? -15.043 -4.551 -1.820 1.00 64.00 101 LEU A CA 1
ATOM 821 C C . LEU A 1 101 ? -16.003 -3.400 -1.497 1.00 64.00 101 LEU A C 1
ATOM 823 O O . LEU A 1 101 ? -15.851 -2.695 -0.503 1.00 64.00 101 LEU A O 1
ATOM 827 N N . ARG A 1 102 ? -17.021 -3.219 -2.344 1.00 61.88 102 ARG A N 1
ATOM 828 C CA . ARG A 1 102 ? -18.162 -2.344 -2.047 1.00 61.88 102 ARG A CA 1
ATOM 829 C C . ARG A 1 102 ? -19.297 -3.213 -1.542 1.00 61.88 102 ARG A C 1
ATOM 831 O O . ARG A 1 102 ? -19.707 -4.138 -2.245 1.00 61.88 102 ARG A O 1
ATOM 838 N N . LYS A 1 103 ? -19.850 -2.890 -0.376 1.00 60.12 103 LYS A N 1
ATOM 839 C CA . LYS A 1 103 ? -21.122 -3.475 0.047 1.00 60.12 103 LYS A CA 1
ATOM 840 C C . LYS A 1 103 ? -22.203 -2.990 -0.919 1.00 60.12 103 LYS A C 1
ATOM 842 O O . LYS A 1 103 ? -22.397 -1.787 -1.085 1.00 60.12 103 LYS A O 1
ATOM 847 N N . LYS A 1 104 ? -22.889 -3.916 -1.592 1.00 54.16 104 LYS A N 1
ATOM 848 C CA . LYS A 1 104 ? -24.093 -3.578 -2.357 1.00 54.16 104 LYS A CA 1
ATOM 849 C C . LYS A 1 104 ? -25.152 -3.154 -1.340 1.00 54.16 104 LYS A C 1
ATOM 851 O O . LYS A 1 104 ? -25.587 -3.981 -0.543 1.00 54.16 104 LYS A O 1
ATOM 856 N N . MET A 1 105 ? -25.525 -1.877 -1.334 1.00 55.91 105 MET A N 1
ATOM 857 C CA . MET A 1 105 ? -26.659 -1.405 -0.544 1.00 55.91 105 MET A CA 1
ATOM 858 C C . MET A 1 105 ? -27.920 -2.051 -1.126 1.00 55.91 105 MET A C 1
ATOM 860 O O . MET A 1 105 ? -28.333 -1.727 -2.240 1.00 55.91 105 MET A O 1
ATOM 864 N N . LEU A 1 106 ? -28.486 -3.034 -0.424 1.00 53.44 106 LEU A N 1
ATOM 865 C CA . LEU A 1 106 ? -29.826 -3.522 -0.723 1.00 53.44 106 LEU A CA 1
ATOM 866 C C . LEU A 1 106 ? -30.772 -2.442 -0.192 1.00 53.44 106 LEU A C 1
ATOM 868 O O . LEU A 1 106 ? -30.859 -2.256 1.018 1.00 53.44 106 LEU A O 1
ATOM 872 N N . GLY A 1 107 ? -31.358 -1.652 -1.092 1.00 49.38 107 GLY A N 1
ATOM 873 C CA . GLY A 1 107 ? -32.203 -0.525 -0.711 1.00 49.38 107 GLY A CA 1
ATOM 874 C C . GLY A 1 107 ? -33.348 -0.982 0.188 1.00 49.38 107 GLY A C 1
ATOM 875 O O . GLY A 1 107 ? -34.116 -1.868 -0.184 1.00 49.38 107 GLY A O 1
ATOM 876 N N . THR A 1 108 ? -33.455 -0.383 1.370 1.00 52.38 108 THR A N 1
ATOM 877 C CA . THR A 1 108 ? -34.645 -0.485 2.214 1.00 52.38 108 THR A CA 1
ATOM 878 C C . THR A 1 108 ? -35.824 0.125 1.444 1.00 52.38 108 THR A C 1
ATOM 880 O O . THR A 1 108 ? -35.645 1.193 0.847 1.00 52.38 108 THR A O 1
ATOM 883 N N . PRO A 1 109 ? -37.020 -0.497 1.411 1.00 51.94 109 PRO A N 1
ATOM 884 C CA . PRO A 1 109 ? -38.180 0.132 0.796 1.00 51.94 109 PRO A CA 1
ATOM 885 C C . PRO A 1 109 ? -38.487 1.410 1.576 1.00 51.94 109 PRO A C 1
ATOM 887 O O . PRO A 1 109 ? -38.750 1.358 2.776 1.00 51.94 109 PRO A O 1
ATOM 890 N N . ILE A 1 110 ? -38.427 2.558 0.906 1.00 50.34 110 ILE A N 1
ATOM 891 C CA . ILE A 1 110 ? -38.883 3.824 1.476 1.00 50.34 110 ILE A CA 1
ATOM 892 C C . ILE A 1 110 ? -40.407 3.719 1.576 1.00 50.34 110 ILE A C 1
ATOM 894 O O . ILE A 1 110 ? -41.109 3.870 0.578 1.00 50.34 110 ILE A O 1
ATOM 898 N N . SER A 1 111 ? -40.934 3.422 2.764 1.00 54.84 111 SER A N 1
ATOM 899 C CA . SER A 1 111 ? -42.349 3.652 3.050 1.00 54.84 111 SER A CA 1
ATOM 900 C C . SER A 1 111 ? -42.564 5.161 3.150 1.00 54.84 111 SER A C 1
ATOM 902 O O . SER A 1 111 ? -42.090 5.802 4.088 1.00 54.84 111 SER A O 1
ATOM 904 N N . SER A 1 112 ? -43.231 5.726 2.147 1.00 43.00 112 SER A N 1
ATOM 905 C CA . SER A 1 112 ? -43.654 7.126 2.120 1.00 43.00 112 SER A CA 1
ATOM 906 C C . SER A 1 112 ? -44.750 7.362 3.172 1.00 43.00 112 SER A C 1
ATOM 908 O O . SER A 1 112 ? -45.684 6.560 3.229 1.00 43.00 112 SER A O 1
ATOM 910 N N . PRO A 1 113 ? -44.663 8.413 4.008 1.00 55.06 113 PRO A N 1
ATOM 911 C CA . PRO A 1 113 ? -45.761 8.783 4.888 1.00 55.06 113 PRO A CA 1
ATOM 912 C C . PRO A 1 113 ? -46.803 9.593 4.101 1.00 55.06 113 PRO A C 1
ATOM 914 O O . PRO A 1 113 ? -46.491 10.660 3.571 1.00 55.06 113 PRO A O 1
ATOM 917 N N . HIS A 1 114 ? -48.031 9.078 4.060 1.00 39.72 114 HIS A N 1
ATOM 918 C CA . HIS A 1 114 ? -49.259 9.829 3.805 1.00 39.72 114 HIS A CA 1
ATOM 919 C C . HIS A 1 114 ? -50.210 9.612 4.979 1.00 39.72 114 HIS A C 1
ATOM 921 O O . HIS A 1 114 ? -50.272 8.459 5.465 1.00 39.72 114 HIS A O 1
#

InterPro domains:
  IPR003245 Phytocyanin domain [PF02298] (30-77)
  IPR008972 Cupredoxin [G3DSA:2.60.40.420] (17-103)
  IPR008972 Cupredoxin [SSF49503] (18-101)
  IPR039391 Phytocyanin-like [PTHR33021] (17-99)

pLDDT: mean 71.87, std 14.58, range [39.72, 95.62]